Protein AF-A0A0B2P5H4-F1 (afdb_monomer_lite)

Secondary structure (DSSP, 8-state):
-HHHHHHHHHHHHHTT-S-HHHHHHHHHHTTHHHHHHHHHHHHHHHHHHTT----HHHHHHHHHHHHHHHHHHHHHHHHHHHHH-SHHHHHHHHHHHHHHHHHHSSSSS-GGGS-TTTGGGG--

Foldseek 3Di:
DLLVCVVVLVVCVVVVVDDPCVVVVVVVVVCLVVLLVVLVVVCVVCVPVVPHDPDPVVSVVVSVVVSVVVVVLVVVLNVLSVVQSDPVRSVVVSVVVVVLCCCLCCPVPHLVRDDPVSSVSNVD

pLDDT: mean 89.29, std 4.49, range [59.66, 95.06]

InterPro domains:
  IPR013525 ABC-2 type transporter, transmembrane domain [PF01061] (3-124)

Sequence (124 aa):
MTVFRLPVFYKQRDFRFYPAWAFGLPIWLLRIPLYIMELGIWIAHTYYTIGFAPSASRFIRQFLALFAIHQMALSLFRFLAAAGRTLVVANTLGTLFLQLVFVLGGFVIAKDDIEPWMIWGYYI

Structure (mmCIF, N/CA/C/O backbone):
data_AF-A0A0B2P5H4-F1
#
_entry.id   AF-A0A0B2P5H4-F1
#
loop_
_atom_site.group_PDB
_atom_site.id
_atom_site.type_symbol
_atom_site.label_atom_id
_atom_site.label_alt_id
_atom_site.label_comp_id
_atom_site.label_asym_id
_atom_site.label_entity_id
_atom_site.label_seq_id
_atom_site.pdbx_PDB_ins_code
_atom_site.Cartn_x
_atom_site.Cartn_y
_atom_site.Cartn_z
_atom_site.occupancy
_atom_site.B_iso_or_equiv
_atom_site.auth_seq_id
_atom_site.auth_comp_id
_atom_site.auth_asym_id
_atom_site.auth_atom_id
_atom_site.pdbx_PDB_model_num
ATOM 1 N N . MET A 1 1 ? 1.983 0.011 13.811 1.00 59.66 1 MET A N 1
ATOM 2 C CA . MET A 1 1 ? 1.659 1.386 14.281 1.00 59.66 1 MET A CA 1
ATOM 3 C C . MET A 1 1 ? 0.162 1.703 14.302 1.00 59.66 1 MET A C 1
ATOM 5 O O . MET A 1 1 ? -0.265 2.375 15.229 1.00 59.66 1 MET A O 1
ATOM 9 N N . THR A 1 2 ? -0.639 1.257 13.327 1.00 75.06 2 THR A N 1
ATOM 10 C CA . THR A 1 2 ? -2.074 1.606 13.250 1.00 75.06 2 THR A CA 1
ATOM 11 C C . THR A 1 2 ? -2.901 1.041 14.410 1.00 75.06 2 THR A C 1
ATOM 13 O O . THR A 1 2 ? -3.665 1.787 15.010 1.00 75.06 2 THR A O 1
ATOM 16 N N . VAL A 1 3 ? -2.685 -0.226 14.796 1.00 78.56 3 VAL A N 1
ATOM 17 C CA . VAL A 1 3 ? -3.422 -0.886 15.896 1.00 78.56 3 VAL A CA 1
ATOM 18 C C . VAL A 1 3 ? -3.296 -0.117 17.218 1.00 78.56 3 VAL A C 1
ATOM 20 O O . VAL A 1 3 ? -4.296 0.147 17.873 1.00 78.56 3 VAL A O 1
ATOM 23 N N . PHE A 1 4 ? -2.092 0.348 17.565 1.00 82.69 4 PHE A N 1
ATOM 24 C CA . PHE A 1 4 ? -1.851 1.124 18.791 1.00 82.69 4 PHE A CA 1
ATOM 25 C C . PHE A 1 4 ? -2.564 2.483 18.826 1.00 82.69 4 PHE A C 1
ATOM 27 O O . PHE A 1 4 ? -2.765 3.041 19.899 1.00 82.69 4 PHE A O 1
ATOM 34 N N . ARG A 1 5 ? -2.945 3.033 17.667 1.00 81.75 5 ARG A N 1
ATOM 35 C CA . ARG A 1 5 ? -3.650 4.321 17.568 1.00 81.75 5 ARG A CA 1
ATOM 36 C C . ARG A 1 5 ? -5.173 4.167 17.596 1.00 81.75 5 ARG A C 1
ATOM 38 O O . ARG A 1 5 ? -5.863 5.168 17.767 1.00 81.75 5 ARG A O 1
ATOM 45 N N . LEU A 1 6 ? -5.696 2.942 17.470 1.00 82.94 6 LEU A N 1
ATOM 46 C CA . LEU A 1 6 ? -7.138 2.672 17.500 1.00 82.94 6 LEU A CA 1
ATOM 47 C C . LEU A 1 6 ? -7.815 3.114 18.809 1.00 82.94 6 LEU A C 1
ATOM 49 O O . LEU A 1 6 ? -8.873 3.731 18.713 1.00 82.94 6 LEU A O 1
ATOM 53 N N . PRO A 1 7 ? -7.250 2.892 20.015 1.00 84.44 7 PRO A N 1
ATOM 54 C CA . PRO A 1 7 ? -7.897 3.333 21.254 1.00 84.44 7 PRO A CA 1
ATOM 55 C C . PRO A 1 7 ? -8.050 4.857 21.332 1.00 84.44 7 PRO A C 1
ATOM 57 O O . PRO A 1 7 ? -9.095 5.357 21.738 1.00 84.44 7 PRO A O 1
ATOM 60 N N . VAL A 1 8 ? -7.027 5.599 20.891 1.00 85.25 8 VAL A N 1
ATOM 61 C CA . VAL A 1 8 ? -7.050 7.071 20.831 1.00 85.25 8 VAL A CA 1
ATOM 62 C C . VAL A 1 8 ? -8.106 7.546 19.836 1.00 85.25 8 VAL A C 1
ATOM 64 O O . VAL A 1 8 ? -8.899 8.428 20.159 1.00 85.25 8 VAL A O 1
ATOM 67 N N . PHE A 1 9 ? -8.162 6.916 18.661 1.00 84.56 9 PHE A N 1
ATOM 68 C CA . PHE A 1 9 ? -9.169 7.207 17.647 1.00 84.56 9 PHE A CA 1
ATOM 69 C C . PHE A 1 9 ? -10.595 6.977 18.162 1.00 84.56 9 PHE A C 1
ATOM 71 O O . PHE A 1 9 ? -11.439 7.862 18.035 1.00 84.56 9 PHE A O 1
ATOM 78 N N . TYR A 1 10 ? -10.866 5.819 18.774 1.00 84.44 10 TYR A N 1
ATOM 79 C CA . TYR A 1 10 ? -12.192 5.512 19.315 1.00 84.44 10 TYR A CA 1
ATOM 80 C C . TYR A 1 10 ? -12.581 6.480 20.431 1.00 84.44 10 TYR A C 1
ATOM 82 O O . TYR A 1 10 ? -13.681 7.019 20.394 1.00 84.44 10 TYR A O 1
ATOM 90 N N . LYS A 1 11 ? -11.648 6.822 21.329 1.00 86.62 11 LYS A N 1
ATOM 91 C CA . LYS A 1 11 ? -11.871 7.847 22.356 1.00 86.62 11 LYS A CA 1
AT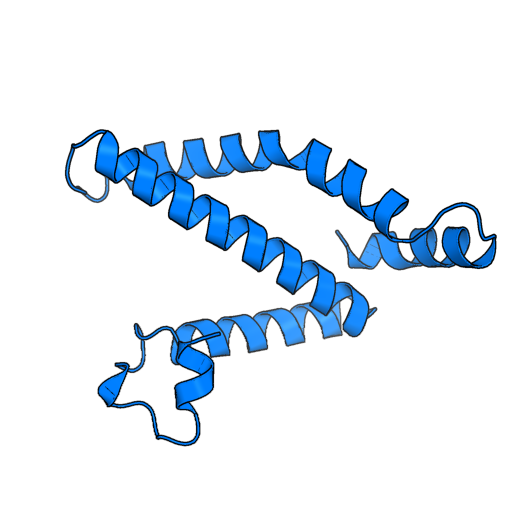OM 92 C C . LYS A 1 11 ? -12.283 9.191 21.743 1.00 86.62 11 LYS A C 1
ATOM 94 O O . LYS A 1 11 ? -13.252 9.798 22.180 1.00 86.62 11 LYS A O 1
ATOM 99 N N . GLN A 1 12 ? -11.576 9.658 20.716 1.00 86.50 12 GLN A N 1
ATOM 100 C CA . GLN A 1 12 ? -11.865 10.943 20.063 1.00 86.50 12 GLN A CA 1
ATOM 101 C C . GLN A 1 12 ? -13.178 10.934 19.270 1.00 86.50 12 GLN A C 1
ATOM 103 O O . GLN A 1 12 ? -13.904 11.930 19.274 1.00 86.50 12 GLN A O 1
ATOM 108 N N . ARG A 1 13 ? -13.497 9.807 18.623 1.00 85.25 13 ARG A N 1
ATOM 109 C CA . ARG A 1 13 ? -14.771 9.587 17.928 1.00 85.25 13 ARG A CA 1
ATOM 110 C C . ARG A 1 13 ? -15.947 9.618 18.901 1.00 85.25 13 ARG A C 1
ATOM 112 O O . ARG A 1 13 ? -16.957 10.246 18.598 1.00 85.25 13 ARG A O 1
ATOM 119 N N . ASP A 1 14 ? -15.817 8.961 20.049 1.00 87.12 14 ASP A N 1
ATOM 120 C CA . ASP A 1 14 ? -16.898 8.848 21.033 1.00 87.12 14 ASP A CA 1
ATOM 121 C C . ASP A 1 14 ? -17.203 10.211 21.683 1.00 87.12 14 ASP A C 1
ATOM 123 O O . ASP A 1 14 ? -18.364 10.533 21.925 1.00 87.12 14 ASP A O 1
ATOM 127 N N . PHE A 1 15 ? -16.190 11.074 21.830 1.00 87.75 15 PHE A N 1
ATOM 128 C CA . PHE A 1 15 ? -16.362 12.489 22.192 1.00 87.75 15 PHE A CA 1
ATOM 129 C C . PHE A 1 15 ? -16.792 13.403 21.026 1.00 87.75 15 PHE A C 1
ATOM 131 O O . PHE A 1 15 ? -16.927 14.609 21.214 1.00 87.75 15 PHE A O 1
ATOM 138 N N . ARG A 1 16 ? -17.013 12.854 19.823 1.00 82.69 16 ARG A N 1
ATOM 139 C CA . ARG A 1 16 ? -17.432 13.572 18.603 1.00 82.69 16 ARG A CA 1
ATOM 140 C C . ARG A 1 16 ? -16.545 14.771 18.222 1.00 82.69 16 ARG A C 1
ATOM 142 O O . ARG A 1 16 ? -17.035 15.713 17.607 1.00 82.69 16 ARG A O 1
ATOM 149 N N . PHE A 1 17 ? -15.246 14.733 18.534 1.00 84.00 17 PHE A N 1
ATOM 150 C CA . PHE A 1 17 ? -14.337 15.859 18.266 1.00 84.00 17 PHE A CA 1
ATOM 151 C C . PHE A 1 17 ? -14.159 16.161 16.771 1.00 84.00 17 PHE A C 1
ATOM 153 O O . PHE A 1 17 ? -14.155 17.323 16.378 1.00 84.00 17 PHE A O 1
ATOM 160 N N . TYR A 1 18 ? -13.984 15.134 15.935 1.00 82.19 18 TYR A N 1
ATOM 161 C CA . TYR A 1 18 ? -13.803 15.295 14.490 1.00 82.19 18 TYR A CA 1
ATOM 162 C C . TYR A 1 18 ? -14.142 14.015 13.713 1.00 82.19 18 TYR A C 1
ATOM 164 O O . TYR A 1 18 ? -14.096 12.913 14.273 1.00 82.19 18 TYR A O 1
ATOM 172 N N . PRO A 1 19 ? -14.466 14.132 12.411 1.00 85.81 19 PRO A N 1
ATOM 173 C CA . PRO A 1 19 ? -14.737 12.982 11.554 1.00 85.81 19 PRO A CA 1
ATOM 174 C C . PRO A 1 19 ? -13.485 12.123 11.322 1.00 85.81 19 PRO A C 1
ATOM 176 O O . PRO A 1 19 ? -12.350 12.589 11.409 1.00 85.81 19 PRO A O 1
ATOM 179 N N . ALA A 1 20 ? -13.685 10.854 10.959 1.00 83.69 20 ALA A N 1
ATOM 180 C CA . ALA A 1 20 ? -12.599 9.877 10.855 1.00 83.69 20 ALA A CA 1
ATOM 181 C C . ALA A 1 20 ? -11.496 10.249 9.844 1.00 83.69 20 ALA A C 1
ATOM 183 O O . ALA A 1 20 ? -10.319 9.957 10.066 1.00 83.69 20 ALA A O 1
ATOM 184 N N . TRP A 1 21 ? -11.857 10.931 8.754 1.00 84.69 21 TRP A N 1
ATOM 185 C CA . TRP A 1 21 ? -10.902 11.381 7.741 1.00 84.69 21 TRP A CA 1
ATOM 186 C C . TRP A 1 21 ? -9.955 12.466 8.271 1.00 84.69 21 TRP A C 1
ATOM 188 O O . TRP A 1 21 ? -8.786 12.479 7.893 1.00 84.69 21 TRP A O 1
ATOM 198 N N . ALA A 1 22 ? -10.412 13.318 9.196 1.00 87.06 22 ALA A N 1
ATOM 199 C CA . ALA A 1 22 ? -9.594 14.378 9.787 1.00 87.06 22 ALA A CA 1
ATOM 200 C C . ALA A 1 22 ? -8.492 13.810 10.699 1.00 87.06 22 ALA A C 1
ATOM 202 O O . ALA A 1 22 ? -7.443 14.425 10.858 1.00 87.06 22 ALA A O 1
ATOM 203 N N . PHE A 1 23 ? -8.687 12.598 11.232 1.00 84.88 23 PHE A N 1
ATOM 204 C CA . PHE A 1 23 ? -7.638 11.857 11.934 1.00 84.88 23 PHE A CA 1
ATOM 205 C C . PHE A 1 23 ? -6.597 11.273 10.973 1.00 84.88 23 PHE A C 1
ATOM 207 O O . PHE A 1 23 ? -5.394 11.333 11.221 1.00 84.88 23 PHE A O 1
ATOM 214 N N . GLY A 1 24 ? -7.067 10.651 9.887 1.00 84.75 24 GLY A N 1
ATOM 215 C CA . GLY A 1 24 ? -6.228 9.856 8.992 1.00 84.75 24 GLY A CA 1
ATOM 216 C C . GLY A 1 24 ? -5.427 10.680 7.985 1.00 84.75 24 GLY A C 1
ATOM 217 O O . GLY A 1 24 ? -4.251 10.381 7.765 1.00 84.75 24 GLY A O 1
ATOM 218 N N . LEU A 1 25 ? -6.038 11.713 7.393 1.00 87.12 25 LEU A N 1
ATOM 219 C CA . LEU A 1 25 ? -5.439 12.491 6.302 1.00 87.12 25 LEU A CA 1
ATOM 220 C C . LEU A 1 25 ? -4.129 13.187 6.694 1.00 87.12 25 LEU A C 1
ATOM 222 O O . LEU A 1 25 ? -3.157 13.014 5.960 1.00 87.12 25 LEU A O 1
ATOM 226 N N . PRO A 1 26 ? -4.027 13.900 7.834 1.00 89.19 26 PRO A N 1
ATOM 227 C CA . PRO A 1 26 ? -2.779 14.568 8.200 1.00 89.19 26 PRO A CA 1
ATOM 228 C C . PRO A 1 26 ? -1.644 13.568 8.429 1.00 89.19 26 PRO A C 1
ATOM 230 O O . PRO A 1 26 ? -0.520 13.773 7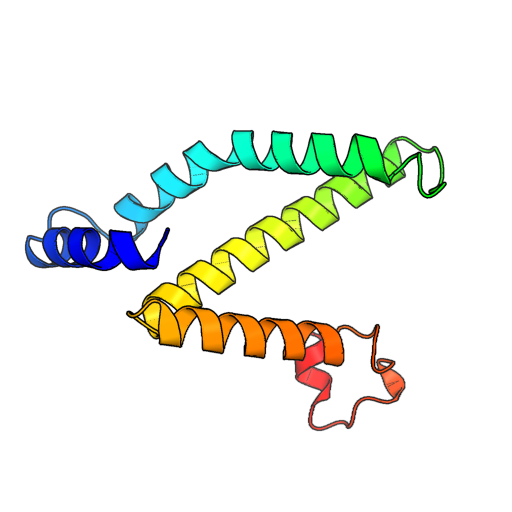.980 1.00 89.19 26 PRO A O 1
ATOM 233 N N . ILE A 1 27 ? -1.943 12.437 9.076 1.00 87.38 27 ILE A N 1
ATOM 234 C CA . ILE A 1 27 ? -0.962 11.376 9.332 1.00 87.38 27 ILE A CA 1
ATOM 235 C C . ILE A 1 27 ? -0.453 10.776 8.020 1.00 87.38 27 ILE A C 1
ATOM 237 O O . ILE A 1 27 ? 0.728 10.448 7.915 1.00 87.38 27 ILE A O 1
ATOM 241 N N . TRP A 1 28 ? -1.340 10.577 7.046 1.00 88.19 28 TRP A N 1
ATOM 242 C CA . TRP A 1 28 ? -0.964 10.069 5.732 1.00 88.19 28 TRP A CA 1
ATOM 243 C C . TRP A 1 28 ? -0.125 11.092 4.958 1.00 88.19 28 TRP A C 1
ATOM 245 O O . TRP A 1 28 ? 0.973 10.750 4.521 1.00 88.19 28 TRP A O 1
ATOM 255 N N . LEU A 1 29 ? -0.579 12.347 4.884 1.00 89.81 29 LEU A N 1
ATOM 256 C CA . LEU A 1 29 ? 0.087 13.431 4.158 1.00 89.81 29 LEU A CA 1
ATOM 257 C C . LEU A 1 29 ? 1.512 13.675 4.669 1.00 89.81 29 LEU A C 1
ATOM 259 O O . LEU A 1 29 ? 2.457 13.715 3.885 1.00 89.81 29 LEU A O 1
ATOM 263 N N . LEU A 1 30 ? 1.683 13.748 5.992 1.00 92.00 30 LEU A N 1
ATOM 264 C CA . LEU A 1 30 ? 2.988 13.970 6.624 1.00 92.00 30 LEU A CA 1
ATOM 265 C C . LEU A 1 30 ? 3.982 12.825 6.384 1.00 92.00 30 LEU A C 1
ATOM 267 O O . LEU A 1 30 ? 5.183 13.012 6.562 1.00 92.00 30 LEU A O 1
ATOM 271 N N . ARG A 1 31 ? 3.512 11.636 5.988 1.00 89.62 31 ARG A N 1
ATOM 272 C CA . ARG A 1 31 ? 4.385 10.494 5.695 1.00 89.62 31 ARG A CA 1
ATOM 273 C C . ARG A 1 31 ? 4.784 10.376 4.228 1.00 89.62 31 ARG A C 1
ATOM 275 O O . ARG A 1 31 ? 5.734 9.654 3.946 1.00 89.62 31 ARG A O 1
ATOM 282 N N . ILE A 1 32 ? 4.121 11.081 3.308 1.00 91.25 32 ILE A N 1
ATOM 283 C CA . ILE A 1 32 ? 4.449 11.031 1.874 1.00 91.25 32 ILE A CA 1
ATOM 284 C C . ILE A 1 32 ? 5.937 11.323 1.606 1.00 91.25 32 ILE A C 1
ATOM 286 O O . ILE A 1 32 ? 6.554 10.518 0.908 1.00 91.25 32 ILE A O 1
ATOM 290 N N . PRO A 1 33 ? 6.560 12.373 2.185 1.00 93.00 33 PRO A N 1
ATOM 291 C CA . PRO A 1 33 ? 7.977 12.654 1.945 1.00 93.00 33 PRO A CA 1
ATOM 292 C C . PRO A 1 33 ? 8.897 11.518 2.405 1.00 93.00 33 PRO A C 1
ATOM 294 O O . PRO A 1 33 ? 9.842 11.165 1.706 1.00 93.00 33 PRO A O 1
ATOM 297 N N . LEU A 1 34 ? 8.581 10.901 3.549 1.00 91.94 34 LEU A N 1
ATOM 298 C CA . LEU A 1 34 ? 9.349 9.778 4.090 1.00 91.94 34 LEU A CA 1
ATOM 299 C C . LEU A 1 34 ? 9.297 8.567 3.152 1.00 91.94 34 LEU A C 1
ATOM 301 O O . LEU A 1 34 ? 10.332 7.971 2.875 1.00 91.94 34 LEU A O 1
ATOM 305 N N . TYR A 1 35 ? 8.119 8.248 2.611 1.00 91.62 35 TYR A N 1
ATOM 306 C CA . TYR A 1 35 ? 7.959 7.135 1.671 1.00 91.62 35 TYR A CA 1
ATOM 307 C C . TYR A 1 35 ? 8.663 7.384 0.335 1.00 91.62 35 TYR A C 1
ATOM 309 O O . TYR A 1 35 ? 9.242 6.463 -0.236 1.00 91.62 35 TYR A O 1
ATOM 317 N N . ILE A 1 36 ? 8.653 8.629 -0.153 1.00 94.06 36 ILE A N 1
ATOM 318 C CA . ILE A 1 36 ? 9.409 9.020 -1.351 1.00 94.06 36 ILE A CA 1
ATOM 319 C C . ILE A 1 36 ? 10.909 8.804 -1.125 1.00 94.06 36 ILE A C 1
ATOM 321 O O . ILE A 1 36 ? 11.575 8.244 -1.994 1.00 94.06 36 ILE A O 1
ATOM 325 N N . MET A 1 37 ? 11.436 9.206 0.036 1.00 95.06 37 MET A N 1
ATOM 326 C CA . MET A 1 37 ? 12.846 8.992 0.377 1.00 95.06 37 MET A CA 1
ATOM 327 C C . MET A 1 37 ? 13.191 7.505 0.495 1.00 95.06 37 MET A C 1
ATOM 329 O O . MET A 1 37 ? 14.173 7.065 -0.097 1.00 95.06 37 MET A O 1
ATOM 333 N N . GLU A 1 38 ? 12.383 6.728 1.219 1.00 92.56 38 GLU A N 1
ATOM 334 C CA . GLU A 1 38 ? 12.586 5.287 1.419 1.00 92.56 38 GLU A CA 1
ATOM 335 C C . GLU A 1 38 ? 12.645 4.533 0.082 1.00 92.56 38 GLU A C 1
ATOM 337 O O . GLU A 1 38 ? 13.609 3.818 -0.199 1.00 92.56 38 GLU A O 1
ATOM 342 N N . LEU A 1 39 ? 11.657 4.760 -0.787 1.00 94.75 39 LEU A N 1
ATOM 343 C CA . LEU A 1 39 ? 11.610 4.148 -2.115 1.00 94.75 39 LEU A CA 1
ATOM 344 C C . LEU A 1 39 ? 12.708 4.680 -3.037 1.00 94.75 39 LEU A C 1
ATOM 346 O O . LEU A 1 39 ? 13.255 3.923 -3.835 1.00 94.75 39 LEU A O 1
ATOM 350 N N . GLY A 1 40 ? 13.059 5.961 -2.917 1.00 92.69 40 GLY A N 1
ATOM 351 C CA . GLY A 1 40 ? 14.150 6.567 -3.675 1.00 92.69 40 GLY A CA 1
ATOM 352 C C . GLY A 1 40 ? 15.483 5.890 -3.380 1.00 92.69 40 GLY A C 1
ATOM 353 O O . GLY A 1 40 ? 16.190 5.506 -4.309 1.00 92.69 40 GLY A O 1
ATOM 354 N N . ILE A 1 41 ? 15.786 5.668 -2.098 1.00 93.31 41 ILE A N 1
ATOM 355 C CA . ILE A 1 41 ? 16.995 4.958 -1.661 1.00 93.31 41 ILE A CA 1
ATOM 356 C C . ILE A 1 41 ? 16.966 3.504 -2.148 1.00 93.31 41 ILE A C 1
ATOM 358 O O . ILE A 1 41 ? 17.948 3.032 -2.724 1.00 93.31 41 ILE A O 1
ATOM 362 N N . TRP A 1 42 ? 15.838 2.808 -1.974 1.00 92.88 42 TRP A N 1
ATOM 363 C CA . TRP A 1 42 ? 15.692 1.414 -2.400 1.00 92.88 42 TRP A CA 1
ATOM 364 C C . TRP A 1 42 ? 15.935 1.233 -3.901 1.00 92.88 42 TRP A C 1
ATOM 366 O O . TRP A 1 42 ? 16.693 0.357 -4.322 1.00 92.88 42 TRP A O 1
ATOM 376 N N . ILE A 1 43 ? 15.317 2.074 -4.728 1.00 92.38 43 ILE A N 1
ATOM 377 C CA . ILE A 1 43 ? 15.408 1.968 -6.187 1.00 92.38 43 ILE A CA 1
ATOM 378 C C . ILE A 1 43 ? 16.771 2.446 -6.676 1.00 92.38 43 ILE A C 1
ATOM 380 O O . ILE A 1 43 ? 17.336 1.820 -7.567 1.00 92.38 43 ILE A O 1
ATOM 384 N N . ALA A 1 44 ? 17.349 3.490 -6.077 1.00 89.56 44 ALA A N 1
ATOM 385 C CA . ALA A 1 44 ? 18.715 3.899 -6.396 1.00 89.56 44 ALA A CA 1
ATOM 386 C C . ALA A 1 44 ? 19.713 2.754 -6.164 1.00 89.56 44 ALA A C 1
ATOM 388 O O . ALA A 1 44 ? 20.606 2.546 -6.986 1.00 89.56 44 ALA A O 1
ATOM 389 N N . HIS A 1 45 ? 19.528 1.983 -5.087 1.00 89.75 45 HIS A N 1
ATOM 390 C CA . HIS A 1 45 ? 20.394 0.853 -4.776 1.00 89.75 45 HIS A CA 1
ATOM 391 C C . HIS A 1 45 ? 20.135 -0.364 -5.669 1.00 89.75 45 HIS A C 1
ATOM 393 O O . HIS A 1 45 ? 21.082 -1.009 -6.097 1.00 89.75 45 HIS A O 1
ATOM 399 N N . THR A 1 46 ? 18.877 -0.687 -5.972 1.00 91.81 46 THR A N 1
ATOM 400 C CA . THR A 1 46 ? 18.517 -1.928 -6.686 1.00 91.81 46 THR A CA 1
ATOM 401 C C . THR A 1 46 ? 18.495 -1.781 -8.205 1.00 91.81 46 THR A C 1
ATOM 403 O O . THR A 1 46 ? 18.826 -2.725 -8.916 1.00 91.81 46 THR A O 1
ATOM 406 N N . TYR A 1 47 ? 18.139 -0.612 -8.742 1.00 89.44 47 TYR A N 1
ATOM 407 C CA . TYR A 1 47 ? 17.828 -0.492 -10.167 1.00 89.44 47 TYR A CA 1
ATOM 408 C C . TYR A 1 47 ? 19.048 -0.728 -11.061 1.00 89.44 47 TYR A C 1
ATOM 410 O O . TYR A 1 47 ? 18.994 -1.492 -12.027 1.00 89.44 47 TYR A O 1
ATOM 418 N N . TYR A 1 48 ? 20.159 -0.082 -10.712 1.00 84.69 48 TYR A N 1
ATOM 419 C CA . TYR A 1 48 ? 21.402 -0.188 -11.470 1.00 84.69 48 TYR A CA 1
ATOM 420 C C . TYR A 1 48 ? 22.222 -1.424 -11.087 1.00 84.69 48 TYR A C 1
ATOM 422 O O . TYR A 1 48 ? 22.921 -1.956 -11.941 1.00 84.69 48 TYR A O 1
ATOM 430 N N . THR A 1 49 ? 22.109 -1.922 -9.850 1.00 89.75 49 THR A N 1
ATOM 431 C CA . THR A 1 49 ? 22.840 -3.125 -9.406 1.00 89.75 49 THR A CA 1
ATOM 432 C C . THR A 1 49 ? 22.268 -4.411 -9.993 1.00 89.75 49 THR A C 1
ATOM 434 O O . THR A 1 49 ? 23.030 -5.313 -10.321 1.00 89.75 49 THR A O 1
ATOM 437 N N . ILE A 1 50 ? 20.947 -4.484 -10.186 1.00 91.31 50 ILE A N 1
ATOM 438 C CA . ILE A 1 50 ? 20.281 -5.614 -10.854 1.00 91.31 50 ILE A CA 1
ATOM 439 C C . ILE A 1 50 ? 20.506 -5.573 -12.378 1.00 91.31 50 ILE A C 1
ATOM 441 O O . ILE A 1 50 ? 20.391 -6.596 -13.048 1.00 91.31 50 ILE A O 1
ATOM 445 N N . GLY A 1 51 ? 20.859 -4.408 -12.935 1.00 89.44 51 GLY A N 1
ATOM 446 C CA . GLY A 1 51 ? 21.125 -4.244 -14.366 1.00 89.44 51 GLY A CA 1
ATOM 447 C C . GLY A 1 51 ? 19.875 -3.973 -15.208 1.00 89.44 51 GLY A C 1
ATOM 448 O O . GLY A 1 51 ? 19.793 -4.417 -16.353 1.00 89.44 51 GLY A O 1
ATOM 449 N N . PHE A 1 52 ? 18.883 -3.248 -14.674 1.00 87.88 52 PHE A N 1
ATOM 450 C CA . PHE A 1 52 ? 17.734 -2.818 -15.478 1.00 87.88 52 PHE A CA 1
ATOM 451 C C . PHE A 1 52 ? 18.131 -1.803 -16.564 1.00 87.88 52 PHE A C 1
ATOM 453 O O . PHE A 1 52 ? 19.190 -1.179 -16.530 1.00 87.88 52 PHE A O 1
ATOM 460 N N . ALA A 1 53 ? 17.246 -1.607 -17.546 1.00 87.06 53 ALA A N 1
ATOM 461 C CA . ALA A 1 53 ? 17.508 -0.738 -18.691 1.00 87.06 53 ALA A CA 1
ATOM 462 C C . ALA A 1 53 ? 17.844 0.715 -18.264 1.00 87.06 53 ALA A C 1
ATOM 464 O O . ALA A 1 53 ? 17.029 1.345 -17.585 1.00 87.06 53 ALA A O 1
ATOM 465 N N . PRO A 1 54 ? 18.966 1.308 -18.715 1.00 82.12 54 PRO A N 1
ATOM 466 C CA . PRO A 1 54 ? 19.521 2.551 -18.154 1.00 82.12 54 PRO A CA 1
ATOM 467 C C . PRO A 1 54 ? 18.796 3.852 -18.559 1.00 82.12 54 PRO A C 1
ATOM 469 O O . PRO A 1 54 ? 19.347 4.943 -18.463 1.00 82.12 54 PRO A O 1
ATOM 472 N N . SER A 1 55 ? 17.546 3.787 -19.019 1.00 90.06 55 SER A N 1
ATOM 473 C CA . SER A 1 55 ? 16.787 4.977 -19.418 1.00 90.06 55 SER A CA 1
ATOM 474 C C . SER A 1 55 ? 16.079 5.641 -18.231 1.00 90.06 55 SER A C 1
ATOM 476 O O . SER A 1 55 ? 15.304 4.982 -17.531 1.00 90.06 55 SER A O 1
ATOM 478 N N . ALA A 1 56 ? 16.226 6.963 -18.091 1.00 87.12 56 ALA A N 1
ATOM 479 C CA . ALA A 1 56 ? 15.567 7.755 -17.045 1.00 87.12 56 ALA A CA 1
ATOM 480 C C . ALA A 1 56 ? 14.030 7.622 -17.049 1.00 87.12 56 ALA A C 1
ATOM 482 O O . ALA A 1 56 ? 13.403 7.560 -15.994 1.00 87.12 56 ALA A O 1
ATOM 483 N N . SER A 1 57 ? 13.404 7.506 -18.226 1.00 91.12 57 SER A N 1
ATOM 484 C CA . SER A 1 57 ? 11.949 7.329 -18.333 1.00 91.12 57 SER A CA 1
ATOM 485 C C . SER A 1 57 ? 11.464 6.009 -17.722 1.00 91.12 57 SER A C 1
ATOM 487 O O . SER A 1 57 ? 10.429 5.987 -17.055 1.00 91.12 57 SER A O 1
ATOM 489 N N . ARG A 1 58 ? 12.209 4.909 -17.901 1.00 90.12 58 ARG A N 1
ATOM 490 C CA . ARG A 1 58 ? 11.885 3.605 -17.294 1.00 90.12 58 ARG A CA 1
ATOM 491 C C . ARG A 1 58 ? 12.158 3.594 -15.793 1.00 90.12 58 ARG A C 1
ATOM 493 O O . ARG A 1 58 ? 11.342 3.050 -15.057 1.00 90.12 58 ARG A O 1
ATOM 500 N N . PHE A 1 59 ? 13.215 4.271 -15.343 1.00 90.25 59 PHE A N 1
ATOM 501 C CA . PHE A 1 59 ? 13.482 4.473 -13.917 1.00 90.25 59 PHE A CA 1
ATOM 502 C C . PHE A 1 59 ? 12.307 5.174 -13.218 1.00 90.25 59 PHE A C 1
ATOM 504 O O . PHE A 1 59 ? 11.801 4.679 -12.213 1.00 90.25 59 PHE A O 1
ATOM 511 N N . ILE A 1 60 ? 11.806 6.279 -13.785 1.00 91.25 60 ILE A N 1
ATOM 512 C CA . ILE A 1 60 ? 10.664 7.015 -13.213 1.00 91.25 60 ILE A CA 1
ATOM 513 C C . ILE A 1 60 ? 9.396 6.151 -13.210 1.00 91.25 60 ILE A C 1
ATOM 515 O O . ILE A 1 60 ? 8.658 6.154 -12.228 1.00 91.25 60 ILE A O 1
ATOM 519 N N . ARG A 1 61 ? 9.142 5.367 -14.267 1.00 92.69 61 ARG A N 1
ATOM 520 C CA . ARG A 1 61 ? 7.996 4.438 -14.301 1.00 92.69 61 ARG A CA 1
ATOM 521 C C . ARG A 1 61 ? 8.090 3.368 -13.214 1.00 92.69 61 ARG A C 1
ATOM 523 O O . ARG A 1 61 ? 7.098 3.126 -12.534 1.00 92.69 61 ARG A O 1
ATOM 530 N N . GLN A 1 62 ? 9.270 2.780 -13.019 1.00 92.12 62 GLN A N 1
ATOM 531 C CA . GLN A 1 62 ? 9.516 1.809 -11.950 1.00 92.12 62 GLN A CA 1
ATOM 532 C C . GLN A 1 62 ? 9.300 2.442 -10.570 1.00 92.12 62 GLN A C 1
ATOM 534 O O . GLN A 1 62 ? 8.650 1.851 -9.709 1.00 92.12 62 GLN A O 1
ATOM 539 N N . PHE A 1 63 ? 9.793 3.669 -10.379 1.00 93.44 63 PHE A N 1
ATOM 540 C CA . PHE A 1 63 ? 9.584 4.439 -9.158 1.00 93.44 63 PHE A CA 1
ATOM 541 C C . PHE A 1 63 ? 8.104 4.680 -8.866 1.00 93.44 63 PHE A C 1
ATOM 543 O O . PHE A 1 63 ? 7.642 4.389 -7.764 1.00 93.44 63 PHE A O 1
ATOM 5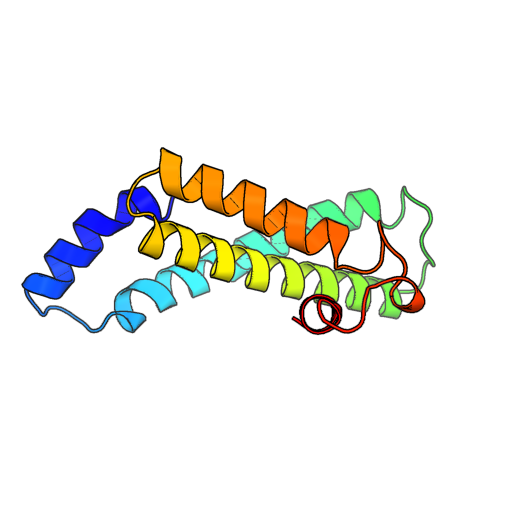50 N N . LEU A 1 64 ? 7.342 5.152 -9.852 1.00 94.19 64 LEU A N 1
ATOM 551 C CA . LEU A 1 64 ? 5.909 5.396 -9.694 1.00 94.19 64 LEU A CA 1
ATOM 552 C C . LEU A 1 64 ? 5.126 4.105 -9.427 1.00 94.19 64 LEU A C 1
ATOM 554 O O . LEU A 1 64 ? 4.240 4.108 -8.574 1.00 94.19 64 LEU A O 1
ATOM 558 N N . ALA A 1 65 ? 5.471 3.004 -10.100 1.00 93.81 65 ALA A N 1
ATOM 559 C CA . ALA A 1 65 ? 4.842 1.704 -9.874 1.00 93.81 65 ALA A CA 1
ATOM 560 C C . ALA A 1 65 ? 5.072 1.209 -8.437 1.00 93.81 65 ALA A C 1
ATOM 562 O O . ALA A 1 65 ? 4.119 0.862 -7.739 1.00 93.81 65 ALA A O 1
ATOM 563 N N . LEU A 1 66 ? 6.318 1.253 -7.956 1.00 93.50 66 LEU A N 1
ATOM 564 C CA . LEU A 1 66 ? 6.650 0.857 -6.585 1.00 93.50 66 LEU A CA 1
ATOM 565 C C . LEU A 1 66 ? 6.030 1.797 -5.544 1.00 93.50 66 LEU A C 1
ATOM 567 O O . LEU A 1 66 ? 5.552 1.330 -4.511 1.00 93.50 66 LEU A O 1
ATOM 571 N N . PHE A 1 67 ? 5.964 3.099 -5.827 1.00 94.00 67 PHE A N 1
ATOM 572 C CA . PHE A 1 67 ? 5.271 4.059 -4.969 1.00 94.00 67 PHE A CA 1
ATOM 573 C C . PHE A 1 67 ? 3.771 3.769 -4.869 1.00 94.00 67 PHE A C 1
ATOM 575 O O . PHE A 1 67 ? 3.223 3.766 -3.765 1.00 94.00 67 PHE A O 1
ATOM 582 N N . ALA A 1 68 ? 3.108 3.469 -5.987 1.00 93.31 68 ALA A N 1
ATOM 583 C CA . ALA A 1 68 ? 1.693 3.107 -5.999 1.00 93.31 68 ALA A CA 1
ATOM 584 C C . ALA A 1 68 ? 1.427 1.821 -5.199 1.00 93.31 68 ALA A C 1
ATOM 586 O O . ALA A 1 68 ? 0.533 1.805 -4.350 1.00 93.31 68 ALA A O 1
ATOM 587 N N . ILE A 1 69 ? 2.249 0.782 -5.396 1.00 92.88 69 ILE A N 1
ATOM 588 C CA . ILE A 1 69 ? 2.163 -0.473 -4.632 1.00 92.88 69 ILE A CA 1
ATOM 589 C C . ILE A 1 69 ? 2.371 -0.207 -3.138 1.00 92.88 69 ILE A C 1
ATOM 591 O O . ILE A 1 69 ? 1.612 -0.705 -2.309 1.00 92.88 69 ILE A O 1
ATOM 595 N N . HIS A 1 70 ? 3.346 0.629 -2.777 1.00 92.81 70 HIS A N 1
ATOM 596 C CA . HIS A 1 70 ? 3.599 0.982 -1.383 1.00 92.81 70 HIS A CA 1
ATOM 597 C C . HIS A 1 70 ? 2.396 1.701 -0.743 1.00 92.81 70 HIS A C 1
ATOM 599 O O . HIS A 1 70 ? 1.982 1.351 0.363 1.00 92.81 70 HIS A O 1
ATOM 605 N N . GLN A 1 71 ? 1.774 2.662 -1.438 1.00 92.19 71 GLN A N 1
ATOM 606 C CA . GLN A 1 71 ? 0.570 3.355 -0.950 1.00 92.19 71 GLN A CA 1
ATOM 607 C C . GLN A 1 71 ? -0.644 2.420 -0.824 1.00 92.19 71 GLN A C 1
ATOM 609 O O . GLN A 1 71 ? -1.385 2.498 0.166 1.00 92.19 71 GLN A O 1
ATOM 614 N N . MET A 1 72 ? -0.828 1.515 -1.788 1.00 92.81 72 MET A N 1
ATOM 615 C CA . MET A 1 72 ? -1.870 0.485 -1.756 1.00 92.81 72 MET A CA 1
ATOM 616 C C . MET A 1 72 ? -1.672 -0.445 -0.554 1.00 92.81 72 MET A C 1
ATOM 618 O O . MET A 1 72 ? -2.569 -0.557 0.285 1.00 92.81 72 MET A O 1
ATOM 622 N N . ALA A 1 73 ? -0.472 -1.009 -0.392 1.00 91.56 73 ALA A N 1
ATOM 623 C CA . ALA A 1 73 ? -0.140 -1.913 0.706 1.00 91.56 73 ALA A CA 1
ATOM 624 C C . ALA A 1 73 ? -0.359 -1.244 2.070 1.00 91.56 73 ALA A C 1
ATOM 626 O O . ALA A 1 73 ? -0.994 -1.803 2.965 1.00 91.56 73 ALA A O 1
ATOM 627 N N . LEU A 1 74 ? 0.091 0.002 2.227 1.00 90.56 74 LEU A N 1
ATOM 628 C CA . LEU A 1 74 ? -0.136 0.782 3.439 1.00 90.56 74 LEU A CA 1
ATOM 629 C C . LEU A 1 74 ? -1.627 0.991 3.753 1.00 90.56 74 LEU A C 1
ATOM 631 O O . LEU A 1 74 ? -2.007 1.048 4.926 1.00 90.56 74 LEU A O 1
ATOM 635 N N . SER A 1 75 ? -2.467 1.152 2.735 1.00 90.38 75 SER A N 1
ATOM 636 C CA . 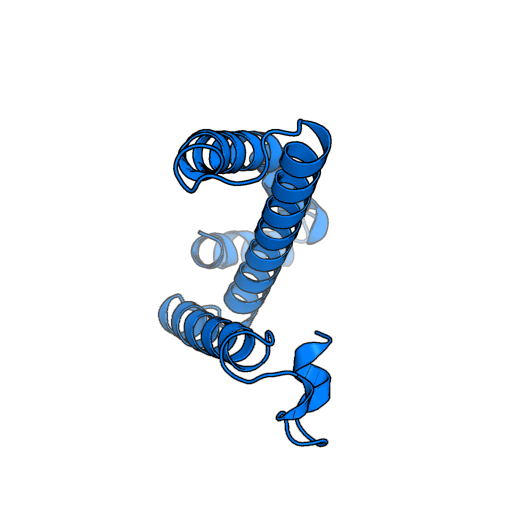SER A 1 75 ? -3.918 1.303 2.897 1.00 90.38 75 SER A CA 1
ATOM 637 C C . SER A 1 75 ? -4.570 -0.025 3.281 1.00 90.38 75 SER A C 1
ATOM 639 O O . SER A 1 75 ? -5.345 -0.065 4.240 1.00 90.38 75 SER A O 1
ATOM 641 N N . LEU A 1 76 ? -4.160 -1.122 2.639 1.00 91.81 76 LEU A N 1
ATOM 642 C CA . LEU A 1 76 ? -4.584 -2.480 2.977 1.00 91.81 76 LEU A CA 1
ATOM 643 C C . LEU A 1 76 ? -4.242 -2.825 4.433 1.00 91.81 76 LEU A C 1
ATOM 645 O O . LEU A 1 76 ? -5.124 -3.187 5.209 1.00 91.81 76 LEU A O 1
ATOM 649 N N . PHE A 1 77 ? -2.996 -2.623 4.867 1.00 90.44 77 PHE A N 1
ATOM 650 C CA . PHE A 1 77 ? -2.605 -2.911 6.252 1.00 90.44 77 PHE A CA 1
ATOM 651 C C . PHE A 1 77 ? -3.306 -2.011 7.277 1.00 90.44 77 PHE A C 1
ATOM 653 O O . PHE A 1 77 ? -3.542 -2.437 8.410 1.00 90.44 77 PHE A O 1
ATOM 660 N N . ARG A 1 78 ? -3.676 -0.773 6.915 1.00 89.19 78 ARG A N 1
ATOM 661 C CA . ARG A 1 78 ? -4.523 0.070 7.778 1.00 89.19 78 ARG A CA 1
ATOM 662 C C . ARG A 1 78 ? -5.929 -0.503 7.910 1.00 89.19 78 ARG A C 1
ATOM 664 O O . ARG A 1 78 ? -6.437 -0.538 9.030 1.00 89.19 78 ARG A O 1
ATOM 671 N N . PHE A 1 79 ? -6.518 -0.971 6.814 1.00 90.62 79 PHE A N 1
ATOM 672 C CA . PHE A 1 79 ? -7.821 -1.631 6.823 1.00 90.62 79 PHE A CA 1
ATOM 673 C C . PHE A 1 79 ? -7.798 -2.907 7.676 1.00 90.62 79 PHE A C 1
ATOM 675 O O . PHE A 1 79 ? -8.601 -3.038 8.600 1.00 90.62 79 PHE A O 1
ATOM 682 N N . LEU A 1 80 ? -6.815 -3.786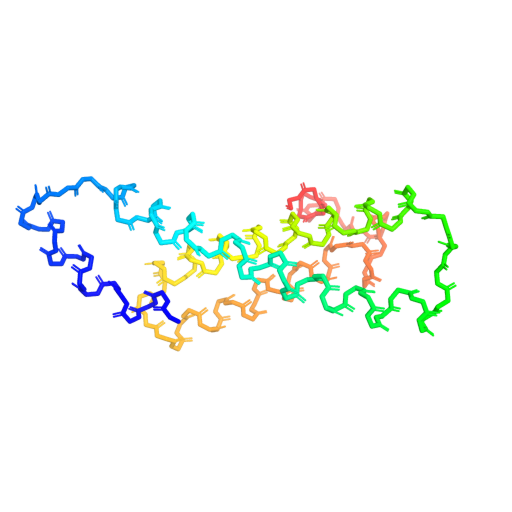 7.463 1.00 92.62 80 LEU A N 1
ATOM 683 C CA . LEU A 1 80 ? -6.655 -5.018 8.243 1.00 92.62 80 LEU A CA 1
ATOM 684 C C . LEU A 1 80 ? -6.418 -4.740 9.730 1.00 92.62 80 LEU A C 1
ATOM 686 O O . LEU A 1 80 ? -6.968 -5.434 10.582 1.00 92.62 80 LEU A O 1
ATOM 690 N N . ALA A 1 81 ? -5.660 -3.693 10.067 1.00 90.12 81 ALA A N 1
ATOM 691 C CA . ALA A 1 81 ? -5.499 -3.263 11.452 1.00 90.12 81 ALA A CA 1
ATOM 692 C C . ALA A 1 81 ? -6.830 -2.813 12.081 1.00 90.12 81 ALA A C 1
ATOM 694 O O . ALA A 1 81 ? -7.107 -3.161 13.229 1.00 90.12 81 ALA A O 1
ATOM 695 N N . ALA A 1 82 ? -7.653 -2.061 11.343 1.00 88.75 82 ALA A N 1
ATOM 696 C CA . ALA A 1 82 ? -8.966 -1.611 11.808 1.00 88.75 82 ALA A CA 1
ATOM 697 C C . ALA A 1 82 ? -9.953 -2.780 11.987 1.00 88.75 82 ALA A C 1
ATOM 699 O O . ALA A 1 82 ? -10.706 -2.792 12.965 1.00 88.75 82 ALA A O 1
ATOM 700 N N . ALA A 1 83 ? -9.917 -3.762 11.080 1.00 89.75 83 ALA A N 1
ATOM 701 C CA . ALA A 1 83 ? -10.744 -4.965 11.135 1.00 89.75 83 ALA A CA 1
ATOM 702 C C . ALA A 1 83 ? -10.307 -5.917 12.262 1.00 89.75 83 ALA A C 1
ATOM 704 O O . ALA A 1 83 ? -11.132 -6.338 13.069 1.00 89.75 83 ALA A O 1
ATOM 705 N N . GLY A 1 84 ? -9.007 -6.212 12.361 1.00 88.50 84 GLY A N 1
ATOM 706 C CA . GLY A 1 84 ? -8.461 -7.166 13.327 1.00 88.50 84 GLY A CA 1
ATOM 707 C C . GLY A 1 84 ? -8.427 -6.659 14.771 1.00 88.50 84 GLY A C 1
ATOM 708 O O . GLY A 1 84 ? -8.465 -7.474 15.691 1.00 88.50 84 GLY A O 1
ATOM 709 N N . ARG A 1 85 ? -8.354 -5.331 14.983 1.00 85.88 85 ARG A N 1
ATOM 710 C CA . ARG A 1 85 ? -8.338 -4.600 16.279 1.00 85.88 85 ARG A CA 1
ATOM 711 C C . ARG A 1 85 ? -7.252 -4.994 17.294 1.00 85.88 85 ARG A C 1
ATOM 713 O O . ARG A 1 85 ? -6.985 -4.231 18.218 1.00 85.88 85 ARG A O 1
ATOM 720 N N . THR A 1 86 ? -6.592 -6.129 17.108 1.00 89.50 86 THR A N 1
ATOM 721 C CA . THR A 1 86 ? -5.481 -6.652 17.901 1.00 89.50 86 THR A CA 1
ATOM 722 C C . THR A 1 86 ? -4.285 -6.908 16.990 1.00 89.50 86 THR A C 1
ATOM 724 O O . THR A 1 86 ? -4.437 -7.165 15.794 1.00 89.50 86 THR A O 1
ATOM 727 N N . LEU A 1 87 ? -3.075 -6.828 17.550 1.00 88.38 87 LEU A N 1
ATOM 728 C CA . LEU A 1 87 ? -1.844 -6.984 16.774 1.00 88.38 87 LEU A CA 1
ATOM 729 C C . LEU A 1 87 ? -1.727 -8.391 16.170 1.00 88.38 87 LEU A C 1
ATOM 731 O O . LEU A 1 87 ? -1.354 -8.526 15.010 1.00 88.38 87 LEU A O 1
ATOM 735 N N . VAL A 1 88 ? -2.091 -9.418 16.944 1.00 91.81 88 VAL A N 1
ATOM 736 C CA . VAL A 1 88 ? -2.006 -10.826 16.530 1.00 91.81 88 VAL A CA 1
ATOM 737 C C . VAL A 1 88 ? -2.920 -11.098 15.335 1.00 91.81 88 VAL A C 1
ATOM 739 O O . VAL A 1 88 ? -2.460 -11.610 14.315 1.00 91.81 88 VAL A O 1
ATOM 742 N N . VAL A 1 89 ? -4.192 -10.691 15.416 1.00 92.06 89 VAL A N 1
ATOM 743 C CA . VAL A 1 89 ? -5.158 -10.902 14.326 1.00 92.06 89 VAL A CA 1
ATOM 744 C C . VAL A 1 89 ? -4.774 -10.083 13.094 1.00 92.06 89 VAL A C 1
ATOM 746 O O . VAL A 1 89 ? -4.763 -10.617 11.990 1.00 92.06 89 VAL A O 1
ATOM 749 N N . ALA A 1 90 ? -4.395 -8.812 13.266 1.00 92.25 90 ALA A N 1
ATOM 750 C CA . ALA A 1 90 ? -4.008 -7.956 12.145 1.00 92.25 90 ALA A CA 1
ATOM 751 C C . ALA A 1 90 ? -2.773 -8.482 11.394 1.00 92.25 90 ALA A C 1
ATOM 753 O O . ALA A 1 90 ? -2.759 -8.458 10.166 1.00 92.25 90 ALA A O 1
ATOM 754 N N . ASN A 1 91 ? -1.760 -8.983 12.110 1.00 91.06 91 ASN A N 1
ATOM 755 C CA . ASN A 1 91 ? -0.573 -9.573 11.486 1.00 91.06 91 ASN A CA 1
ATOM 756 C C . ASN A 1 91 ? -0.907 -10.878 10.757 1.00 91.06 91 ASN A C 1
ATOM 758 O O . ASN A 1 91 ? -0.461 -11.059 9.631 1.00 91.06 91 ASN A O 1
ATOM 762 N N . THR A 1 92 ? -1.725 -11.743 11.363 1.00 94.06 92 THR A N 1
ATOM 763 C CA . THR A 1 92 ? -2.145 -13.016 10.749 1.00 94.06 92 THR A CA 1
ATOM 764 C C . THR A 1 92 ? -2.954 -12.779 9.474 1.00 94.06 92 THR A C 1
ATOM 766 O O . THR A 1 92 ? -2.712 -13.407 8.451 1.00 94.06 92 THR A O 1
ATOM 769 N N . LEU A 1 93 ? -3.890 -11.825 9.495 1.00 93.69 93 LEU A N 1
ATOM 770 C CA . LEU A 1 93 ? -4.608 -11.427 8.284 1.00 93.69 93 LEU A CA 1
ATOM 771 C C . LEU A 1 93 ? -3.647 -10.832 7.251 1.00 93.69 93 LEU A C 1
ATOM 773 O O . LEU A 1 93 ? -3.730 -11.165 6.075 1.00 93.69 93 LEU A O 1
ATOM 777 N N . GLY A 1 94 ? -2.708 -9.989 7.683 1.00 92.75 94 GLY A N 1
ATOM 778 C CA . GLY A 1 94 ? -1.706 -9.389 6.805 1.00 92.75 94 GLY A CA 1
ATOM 779 C C . GLY A 1 94 ? -0.879 -10.419 6.037 1.00 92.75 94 GLY A C 1
ATOM 780 O O . GLY A 1 94 ? -0.713 -10.278 4.828 1.00 92.75 94 GLY A O 1
ATOM 781 N N . THR A 1 95 ? -0.400 -11.469 6.708 1.00 93.38 95 THR A N 1
ATOM 782 C CA . THR A 1 95 ? 0.370 -12.538 6.056 1.00 93.38 95 THR A CA 1
ATOM 783 C C . THR A 1 95 ? -0.483 -13.351 5.085 1.00 93.38 95 THR A C 1
ATOM 785 O O . THR A 1 95 ? -0.022 -13.640 3.983 1.00 93.38 95 THR A O 1
ATOM 788 N N . LEU A 1 96 ? -1.736 -13.654 5.439 1.00 93.75 96 LEU A N 1
ATOM 789 C CA . LEU A 1 96 ? -2.670 -14.354 4.549 1.00 93.75 96 LEU A CA 1
ATOM 790 C C . LEU A 1 96 ? -2.971 -13.546 3.278 1.00 93.75 96 LEU A C 1
ATOM 792 O O . LEU A 1 96 ? -2.901 -14.085 2.176 1.00 93.75 96 LEU A O 1
ATOM 796 N N . PHE A 1 97 ? -3.251 -12.247 3.413 1.00 93.00 97 PHE A N 1
ATOM 797 C CA . PHE A 1 97 ? -3.494 -11.367 2.266 1.00 93.00 97 PHE A CA 1
ATOM 798 C C . PHE A 1 97 ? -2.264 -11.239 1.362 1.00 93.00 97 PHE A C 1
ATOM 800 O O . PHE A 1 97 ? -2.401 -11.303 0.144 1.00 93.00 97 PHE A O 1
ATOM 807 N N . LEU A 1 98 ? -1.063 -11.107 1.935 1.00 92.62 98 LEU A N 1
ATOM 808 C CA . LEU A 1 98 ? 0.179 -11.090 1.155 1.00 92.62 98 LEU A CA 1
ATOM 809 C C . LEU A 1 98 ? 0.352 -12.378 0.346 1.00 92.62 98 LEU A C 1
ATOM 811 O O . LEU A 1 98 ? 0.676 -12.317 -0.837 1.00 92.62 98 LEU A O 1
ATOM 815 N N . GLN A 1 99 ? 0.107 -13.536 0.959 1.00 91.88 99 GLN A N 1
ATOM 816 C CA . GLN A 1 99 ? 0.222 -14.820 0.274 1.00 91.88 99 GLN A CA 1
ATOM 817 C C . GLN A 1 99 ? -0.776 -14.940 -0.887 1.00 91.88 99 GLN A C 1
ATOM 819 O O . GLN A 1 99 ? -0.393 -15.396 -1.962 1.00 91.88 99 GLN A O 1
ATOM 824 N N . LEU A 1 100 ? -2.018 -14.476 -0.708 1.00 91.62 100 LEU A N 1
ATOM 825 C CA . LEU A 1 100 ? -3.012 -14.428 -1.786 1.00 91.62 100 LEU A CA 1
ATOM 826 C C . LEU A 1 100 ? -2.545 -13.556 -2.958 1.00 91.62 100 LEU A C 1
ATOM 828 O O . LEU A 1 100 ? -2.607 -14.005 -4.100 1.00 91.62 100 LEU A O 1
ATOM 832 N N . VAL A 1 101 ? -2.019 -12.358 -2.681 1.00 91.44 101 VAL A N 1
ATOM 833 C CA . VAL A 1 101 ? -1.493 -11.454 -3.720 1.00 91.44 101 VAL A CA 1
ATOM 834 C C . VAL A 1 101 ? -0.307 -12.079 -4.459 1.00 91.44 101 VAL A C 1
ATOM 836 O O . VAL A 1 101 ? -0.216 -11.958 -5.676 1.00 91.44 101 VAL A O 1
ATOM 839 N N . PHE A 1 102 ? 0.591 -12.788 -3.769 1.00 90.25 102 PHE A N 1
ATOM 840 C CA . PHE A 1 102 ? 1.712 -13.465 -4.432 1.00 90.25 102 PHE A CA 1
ATOM 841 C C . PHE A 1 102 ? 1.267 -14.619 -5.334 1.00 90.25 102 PHE A C 1
ATOM 843 O O . PHE A 1 102 ? 1.789 -14.760 -6.441 1.00 90.25 102 PHE A O 1
ATOM 850 N N . VAL A 1 103 ? 0.313 -15.434 -4.876 1.00 92.00 103 VAL A N 1
ATOM 851 C CA . VAL A 1 103 ? -0.196 -16.580 -5.643 1.00 92.00 103 VAL A CA 1
ATOM 852 C C . VAL A 1 103 ? -0.980 -16.113 -6.869 1.00 92.00 103 VAL A C 1
ATOM 854 O O . VAL A 1 103 ? -0.756 -16.619 -7.966 1.00 92.00 103 VAL A O 1
ATOM 857 N N . LEU A 1 104 ? -1.861 -15.126 -6.694 1.00 91.56 104 LEU A N 1
ATOM 858 C CA . LEU A 1 104 ? -2.767 -14.644 -7.740 1.00 91.56 104 LEU A CA 1
ATOM 859 C C . LEU A 1 104 ? -2.176 -13.515 -8.592 1.00 91.56 104 LEU A C 1
ATOM 861 O O . LEU A 1 104 ? -2.755 -13.169 -9.612 1.00 91.56 104 LEU A O 1
ATOM 865 N N . GLY A 1 105 ? -1.014 -12.965 -8.231 1.00 88.19 105 GLY A N 1
ATOM 866 C CA . GLY A 1 105 ? -0.371 -11.850 -8.936 1.00 88.19 105 GLY A CA 1
ATOM 867 C C . GLY A 1 105 ? 0.290 -12.209 -10.272 1.00 88.19 105 GLY A C 1
ATOM 868 O O . GLY A 1 105 ? 0.995 -11.379 -10.843 1.00 88.19 105 GLY A O 1
ATOM 869 N N . GLY A 1 106 ? 0.120 -13.438 -10.769 1.00 87.56 106 GLY A N 1
ATOM 870 C CA . GLY A 1 106 ? 0.654 -13.872 -12.065 1.00 87.56 106 GLY A CA 1
ATOM 871 C C . GLY A 1 106 ? 2.121 -14.316 -12.057 1.00 87.56 106 GLY A C 1
ATOM 872 O O . GLY A 1 106 ? 2.630 -14.711 -13.102 1.00 87.56 106 GLY A O 1
ATOM 873 N N . PHE A 1 107 ? 2.813 -14.220 -10.914 1.00 87.00 107 PHE A N 1
ATOM 874 C CA . PHE A 1 107 ? 4.217 -14.628 -10.783 1.00 87.00 107 PHE A CA 1
ATOM 875 C C . PHE A 1 107 ? 4.370 -16.101 -10.381 1.00 87.00 107 PHE A C 1
ATOM 877 O O . PHE A 1 107 ? 5.189 -16.804 -10.961 1.00 87.00 107 PHE A O 1
ATOM 884 N N . VAL A 1 108 ? 3.600 -16.568 -9.390 1.00 90.94 108 VAL A N 1
ATOM 885 C CA . VAL A 1 108 ? 3.649 -17.969 -8.925 1.00 90.94 108 VAL A CA 1
ATOM 886 C C . VAL A 1 108 ? 2.809 -18.878 -9.822 1.00 90.94 108 VAL A C 1
ATOM 888 O O . VAL A 1 108 ? 3.265 -19.951 -10.201 1.00 90.94 108 VAL A O 1
ATOM 891 N N . ILE A 1 109 ? 1.593 -18.444 -10.161 1.00 90.81 109 ILE A N 1
ATOM 892 C CA . ILE A 1 109 ? 0.699 -19.111 -11.113 1.00 90.81 109 ILE A CA 1
ATOM 893 C C . ILE A 1 109 ? 0.518 -18.157 -12.289 1.00 90.81 109 ILE A C 1
ATOM 895 O O . ILE A 1 109 ? 0.184 -16.989 -12.076 1.00 90.81 109 ILE A O 1
ATOM 899 N N . ALA A 1 110 ? 0.759 -18.625 -13.515 1.00 91.69 110 ALA A N 1
ATOM 900 C CA . ALA A 1 110 ? 0.541 -17.808 -14.703 1.00 91.69 110 ALA A CA 1
ATOM 901 C C . ALA A 1 110 ? -0.949 -17.479 -14.841 1.00 91.69 110 ALA A C 1
ATOM 903 O O . ALA A 1 110 ? -1.803 -18.301 -14.528 1.00 91.69 110 ALA A O 1
ATOM 904 N N . LYS A 1 111 ? -1.269 -16.278 -15.333 1.00 87.56 111 LYS A N 1
ATOM 905 C CA . LYS A 1 111 ? -2.655 -15.795 -15.460 1.00 87.56 111 LYS A CA 1
ATOM 906 C C . LYS A 1 111 ? -3.577 -16.803 -16.163 1.00 87.56 111 LYS A C 1
ATOM 908 O O . LYS A 1 111 ? -4.718 -16.968 -15.743 1.00 87.56 111 LYS A O 1
ATOM 913 N N . ASP A 1 112 ? -3.077 -17.445 -17.215 1.00 91.00 112 ASP A N 1
ATOM 914 C CA . ASP A 1 112 ? -3.850 -18.364 -18.056 1.00 91.00 112 ASP A CA 1
ATOM 915 C C . ASP A 1 112 ? -4.077 -19.737 -17.395 1.00 91.00 112 ASP A C 1
ATOM 917 O O . ASP A 1 112 ? -5.000 -20.448 -17.782 1.00 91.00 112 ASP A O 1
ATOM 921 N N . ASP A 1 113 ? -3.299 -20.068 -16.357 1.00 91.94 113 ASP A N 1
ATOM 922 C CA . ASP A 1 113 ? -3.427 -21.297 -15.562 1.00 91.94 113 ASP A CA 1
ATOM 923 C C . ASP A 1 113 ? -4.297 -21.097 -14.301 1.00 91.94 113 ASP A C 1
ATOM 925 O O . ASP A 1 113 ? -4.499 -22.030 -13.520 1.00 91.94 113 ASP A O 1
ATOM 929 N N . ILE A 1 114 ? -4.808 -19.881 -14.058 1.00 91.69 114 ILE A N 1
ATOM 930 C CA . ILE A 1 114 ? -5.705 -19.607 -12.928 1.00 91.69 114 ILE A CA 1
ATOM 931 C C . ILE A 1 114 ? -7.115 -20.088 -13.278 1.00 91.69 114 ILE A C 1
ATOM 933 O O . ILE A 1 114 ? -7.727 -19.630 -14.242 1.00 91.69 114 ILE A O 1
ATOM 937 N N . GLU A 1 115 ? -7.665 -20.956 -12.429 1.00 91.75 115 GLU A N 1
ATOM 938 C CA . GLU A 1 115 ? -9.031 -21.458 -12.564 1.00 91.75 115 GLU A CA 1
ATOM 939 C C . GLU A 1 115 ? -10.067 -20.319 -12.721 1.00 91.75 115 GLU A C 1
ATOM 941 O O . GLU A 1 115 ? -10.008 -19.320 -11.986 1.00 91.75 115 GLU A O 1
ATOM 946 N N . PRO A 1 116 ? -11.081 -20.457 -13.604 1.00 90.75 116 PRO A N 1
ATOM 947 C CA . PRO A 1 116 ? -12.012 -19.371 -13.937 1.00 90.75 116 PRO A CA 1
ATOM 948 C C . PRO A 1 116 ? -12.765 -18.774 -12.741 1.00 90.75 116 PRO A C 1
ATOM 950 O O . PRO A 1 116 ? -13.151 -17.608 -12.764 1.00 90.75 116 PRO A O 1
ATOM 953 N N . TRP A 1 117 ? -12.971 -19.550 -11.675 1.00 91.94 117 TRP A N 1
ATOM 954 C CA . TRP A 1 117 ? -13.655 -19.093 -10.463 1.00 91.94 117 TRP A CA 1
ATOM 955 C C . TRP A 1 117 ? -12.757 -18.272 -9.518 1.00 91.94 117 TRP A C 1
ATOM 957 O O . TRP A 1 117 ? -13.283 -17.592 -8.638 1.00 91.94 117 TRP A O 1
ATOM 967 N N . MET A 1 118 ? -11.428 -18.297 -9.696 1.00 90.38 118 MET A N 1
ATOM 968 C CA . MET A 1 118 ? -10.448 -17.519 -8.914 1.00 90.38 118 MET A CA 1
ATOM 969 C C . MET A 1 118 ? -9.827 -16.353 -9.688 1.00 90.38 118 MET A C 1
ATOM 971 O O . MET A 1 118 ? -9.199 -15.491 -9.073 1.00 90.38 118 MET A O 1
ATOM 975 N N . ILE A 1 119 ? -10.008 -16.290 -11.012 1.00 91.25 119 ILE A N 1
ATOM 976 C CA . ILE A 1 119 ? -9.346 -15.296 -11.874 1.00 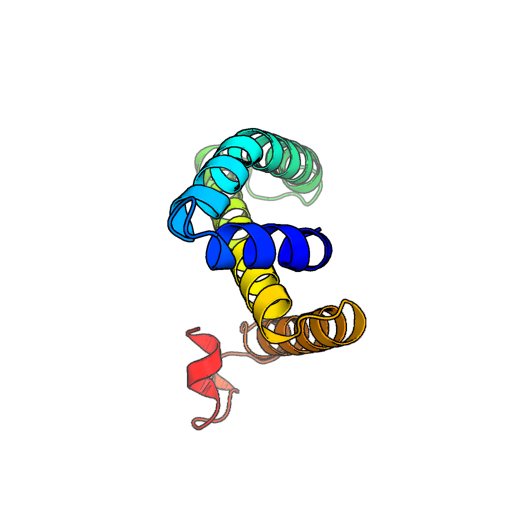91.25 119 ILE A CA 1
ATOM 977 C C . ILE A 1 119 ? -9.658 -13.842 -11.494 1.00 91.25 119 ILE A C 1
ATOM 979 O O . ILE A 1 119 ? -8.860 -12.947 -11.752 1.00 91.25 119 ILE A O 1
ATOM 983 N N . TRP A 1 120 ? -10.792 -13.589 -10.836 1.00 90.50 120 TRP A N 1
ATOM 984 C CA . TRP A 1 120 ? -11.135 -12.261 -10.327 1.00 90.50 120 TRP A CA 1
ATOM 985 C C . TRP A 1 120 ? -10.055 -11.705 -9.389 1.00 90.50 120 TRP A C 1
ATOM 987 O O . TRP A 1 120 ? -9.808 -10.504 -9.412 1.00 90.50 120 TRP A O 1
ATOM 997 N N . GLY A 1 121 ? -9.368 -12.564 -8.630 1.00 88.00 121 GLY A N 1
ATOM 998 C CA . GLY A 1 121 ? -8.300 -12.153 -7.722 1.00 88.00 121 GLY A CA 1
ATOM 999 C C . GLY A 1 121 ? -7.007 -11.715 -8.416 1.00 88.00 121 GLY A C 1
ATOM 1000 O O . GLY A 1 121 ? -6.203 -11.053 -7.780 1.00 88.00 121 GLY A O 1
ATOM 1001 N N . TYR A 1 122 ? -6.814 -12.023 -9.705 1.00 89.81 122 TYR A N 1
ATOM 1002 C CA . TYR A 1 122 ? -5.706 -11.477 -10.507 1.00 89.81 122 TYR A CA 1
ATOM 1003 C C . TYR A 1 122 ? -5.926 -9.996 -10.859 1.00 89.81 122 TYR A C 1
ATOM 1005 O O . TYR A 1 122 ? -4.976 -9.244 -11.057 1.00 89.81 122 TYR A O 1
ATOM 1013 N N . TYR A 1 123 ? -7.189 -9.575 -10.974 1.00 88.94 123 TYR A N 1
ATOM 1014 C CA . TYR A 1 123 ? -7.556 -8.213 -11.368 1.00 88.94 123 TYR A CA 1
ATOM 1015 C C . TYR A 1 123 ? -7.709 -7.245 -10.183 1.00 88.94 123 TYR A C 1
ATOM 1017 O O . TYR A 1 123 ? -7.910 -6.051 -10.412 1.00 88.94 123 TYR A O 1
ATOM 1025 N N . ILE A 1 124 ? -7.651 -7.754 -8.948 1.00 81.94 124 ILE A N 1
ATOM 1026 C CA . ILE A 1 124 ? -7.739 -6.988 -7.693 1.00 81.94 124 ILE A CA 1
ATOM 1027 C C . ILE A 1 124 ? -6.337 -6.759 -7.136 1.00 81.94 124 ILE A C 1
ATOM 1029 O O . ILE A 1 124 ? -6.059 -5.604 -6.735 1.00 81.94 124 ILE A O 1
#

Radius of gyration: 18.31 Å; chains: 1; bounding box: 40×37×42 Å

Organism: Glycine soja (NCBI:txid3848)